Protein AF-A0A7S2C5I2-F1 (afdb_monomer_lite)

InterPro domains:
  IPR002490 V-type ATPase, V0 complex, 116kDa subunit family [PF01496] (30-130)
  IPR002490 V-type ATPase, V0 complex, 116kDa subunit family [PTHR11629] (29-130)

pLDDT: mean 73.88, std 21.08, range [33.38, 98.06]

Structure (mmCIF, N/CA/C/O backbone):
data_AF-A0A7S2C5I2-F1
#
_entry.id   AF-A0A7S2C5I2-F1
#
loop_
_atom_site.group_PDB
_atom_site.id
_atom_site.type_symbol
_atom_site.label_atom_id
_atom_site.label_alt_id
_atom_site.label_comp_id
_atom_site.label_asym_id
_atom_site.label_entity_id
_atom_site.label_seq_id
_atom_site.pdbx_PDB_ins_code
_atom_site.Cartn_x
_atom_site.Cartn_y
_atom_site.Cartn_z
_atom_site.occupancy
_atom_site.B_iso_or_equiv
_atom_site.auth_seq_id
_atom_site.auth_comp_id
_atom_site.auth_asym_id
_atom_site.auth_atom_id
_atom_site.pdbx_PDB_model_num
ATOM 1 N N . GLU A 1 1 ? 1.230 6.327 16.052 1.00 58.12 1 GLU A N 1
ATOM 2 C CA . GLU A 1 1 ? 1.604 4.935 15.708 1.00 58.12 1 GLU A CA 1
ATOM 3 C C . GLU A 1 1 ? 2.150 4.778 14.285 1.00 58.12 1 GLU A C 1
ATOM 5 O O . GLU A 1 1 ? 3.285 4.355 14.153 1.00 58.12 1 GLU A O 1
ATOM 10 N N . VAL A 1 2 ? 1.423 5.178 13.233 1.00 56.56 2 VAL A N 1
ATOM 11 C CA . VAL A 1 2 ? 1.856 5.036 11.819 1.00 56.56 2 VAL A CA 1
ATOM 12 C C . VAL A 1 2 ? 3.220 5.674 11.520 1.00 56.56 2 VAL A C 1
ATOM 14 O O . VAL A 1 2 ? 4.105 5.009 10.990 1.00 56.56 2 VAL A O 1
ATOM 17 N N . LEU A 1 3 ? 3.415 6.945 11.894 1.00 61.88 3 LEU A N 1
ATOM 18 C CA . LEU A 1 3 ? 4.681 7.661 11.674 1.00 61.88 3 LEU A CA 1
ATOM 19 C C . LEU A 1 3 ? 5.829 7.090 12.518 1.00 61.88 3 LEU A C 1
ATOM 21 O O . LEU A 1 3 ? 6.952 6.995 12.041 1.00 61.88 3 LEU A O 1
ATOM 25 N N . PHE A 1 4 ? 5.534 6.646 13.742 1.00 60.25 4 PHE A N 1
ATOM 26 C CA . PHE A 1 4 ? 6.511 6.009 14.628 1.00 60.25 4 PHE A CA 1
ATOM 27 C C . PHE A 1 4 ? 6.965 4.647 14.082 1.00 60.25 4 PHE A C 1
ATOM 29 O O . PHE A 1 4 ? 8.157 4.377 14.022 1.00 60.25 4 PHE A O 1
ATOM 36 N N . LYS A 1 5 ? 6.026 3.822 13.601 1.00 59.53 5 LYS A N 1
ATOM 37 C CA . LYS A 1 5 ? 6.322 2.538 12.946 1.00 59.53 5 LYS A CA 1
ATOM 38 C C . LYS A 1 5 ? 7.051 2.730 11.618 1.00 59.53 5 LYS A C 1
ATOM 40 O O . LYS A 1 5 ? 7.964 1.973 11.318 1.00 59.53 5 LYS A O 1
ATOM 45 N N . SER A 1 6 ? 6.694 3.767 10.859 1.00 57.34 6 SER A N 1
ATOM 46 C CA . SER A 1 6 ? 7.421 4.138 9.639 1.00 57.34 6 SER A CA 1
ATOM 47 C C . SER A 1 6 ? 8.862 4.544 9.966 1.00 57.34 6 SER A C 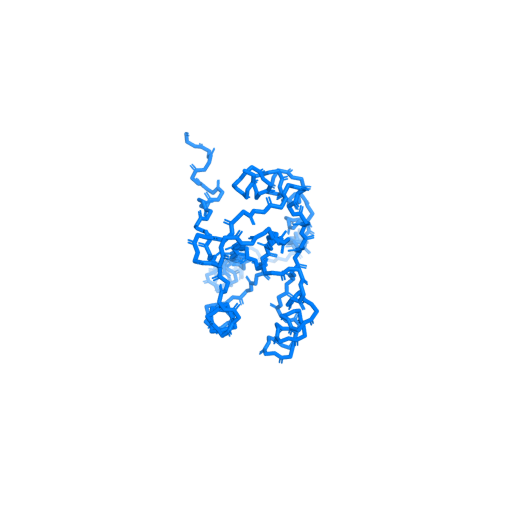1
ATOM 49 O O . SER A 1 6 ? 9.778 4.075 9.309 1.00 57.34 6 SER A O 1
ATOM 51 N N . ARG A 1 7 ? 9.088 5.339 11.022 1.00 58.72 7 ARG A N 1
ATOM 52 C CA . ARG A 1 7 ? 10.432 5.731 11.478 1.00 58.72 7 ARG A CA 1
ATOM 53 C C . ARG A 1 7 ? 11.261 4.544 11.976 1.00 58.72 7 ARG A C 1
ATOM 55 O O . ARG A 1 7 ? 12.384 4.380 11.522 1.00 58.72 7 ARG A O 1
ATOM 62 N N . TYR A 1 8 ? 10.689 3.686 12.825 1.00 58.00 8 TYR A N 1
ATOM 63 C CA . TYR A 1 8 ? 11.336 2.441 13.259 1.00 58.00 8 TYR A CA 1
ATOM 64 C C . TYR A 1 8 ? 11.698 1.557 12.063 1.00 58.00 8 TYR A C 1
ATOM 66 O O . TYR A 1 8 ? 12.758 0.947 12.032 1.00 58.00 8 TYR A O 1
ATOM 74 N N . PHE A 1 9 ? 10.844 1.521 11.040 1.00 60.47 9 PHE A N 1
ATOM 75 C CA . PHE A 1 9 ? 11.162 0.822 9.806 1.00 60.47 9 PHE A CA 1
ATOM 76 C C . PHE A 1 9 ? 12.383 1.425 9.098 1.00 60.47 9 PHE A C 1
ATOM 78 O O . PHE A 1 9 ? 13.283 0.669 8.738 1.00 60.47 9 PHE A O 1
ATOM 85 N N . PHE A 1 10 ? 12.433 2.750 8.910 1.00 58.41 10 PHE A N 1
ATOM 86 C CA . PHE A 1 10 ? 13.597 3.403 8.299 1.00 58.41 10 PHE A CA 1
ATOM 87 C C . PHE A 1 10 ? 14.875 3.095 9.092 1.00 58.41 10 PHE A C 1
ATOM 89 O O . PHE A 1 10 ? 15.856 2.677 8.494 1.00 58.41 10 PHE A O 1
ATOM 96 N N . GLU A 1 11 ? 14.828 3.162 10.424 1.00 56.72 11 GLU A N 1
ATOM 97 C CA . GLU A 1 11 ? 15.972 2.880 11.306 1.00 56.72 11 GLU A CA 1
ATOM 98 C C . GLU A 1 11 ? 16.408 1.395 11.300 1.00 56.72 11 GLU A C 1
ATOM 100 O O . GLU A 1 11 ? 17.595 1.097 11.411 1.00 56.72 11 GLU A O 1
ATOM 105 N N . VAL A 1 12 ? 15.478 0.443 11.153 1.00 53.19 12 VAL A N 1
ATOM 106 C CA . VAL A 1 12 ? 15.767 -1.006 11.250 1.00 53.19 12 VAL A CA 1
ATOM 107 C C . VAL A 1 12 ? 16.067 -1.660 9.901 1.00 53.19 12 VAL A C 1
ATOM 109 O O . VAL A 1 12 ? 16.782 -2.665 9.850 1.00 53.19 12 VAL A O 1
ATOM 112 N N . PHE A 1 13 ? 15.532 -1.128 8.800 1.00 48.94 13 PHE A N 1
ATOM 113 C CA . PHE A 1 13 ? 15.638 -1.761 7.485 1.00 48.94 13 PHE A CA 1
ATOM 114 C C . PHE A 1 13 ? 16.523 -1.015 6.473 1.00 48.94 13 PHE A C 1
ATOM 116 O O . PHE A 1 13 ? 16.978 -1.674 5.536 1.00 48.94 13 PHE A O 1
ATOM 123 N N . GLU A 1 14 ? 16.859 0.273 6.658 1.00 48.78 14 GLU A N 1
ATOM 124 C CA . GLU A 1 14 ? 17.869 0.967 5.824 1.00 48.78 14 GLU A CA 1
ATOM 125 C C . GLU A 1 14 ? 19.158 0.155 5.600 1.00 48.78 14 GLU A C 1
ATOM 127 O O . GLU A 1 14 ? 19.566 0.023 4.442 1.00 48.78 14 GLU A O 1
ATOM 132 N N . PRO A 1 15 ? 19.772 -0.459 6.639 1.00 44.19 15 PRO A N 1
ATOM 133 C CA . PRO A 1 15 ? 21.058 -1.143 6.493 1.00 44.19 15 PRO A CA 1
ATOM 134 C C . PRO A 1 15 ? 21.015 -2.341 5.537 1.00 44.19 15 PRO A C 1
ATOM 136 O O . PRO A 1 15 ? 22.037 -2.746 4.995 1.00 44.19 15 PRO A O 1
ATOM 139 N N . LYS A 1 16 ? 19.831 -2.933 5.329 1.00 41.47 16 LYS A N 1
ATOM 140 C CA . LYS A 1 16 ? 19.641 -4.073 4.420 1.00 41.47 16 LYS A CA 1
ATOM 141 C C . LYS A 1 16 ? 19.315 -3.635 2.994 1.00 41.47 16 LYS A C 1
ATOM 143 O O . LYS A 1 16 ? 19.544 -4.403 2.066 1.00 41.47 16 LYS A O 1
ATOM 148 N N . PHE A 1 17 ? 18.781 -2.427 2.807 1.00 46.88 17 PHE A N 1
ATOM 149 C CA . PHE A 1 17 ? 18.473 -1.889 1.480 1.00 46.88 17 PHE A CA 1
ATOM 150 C C . PHE A 1 17 ? 19.671 -1.188 0.842 1.00 46.88 17 PHE A C 1
ATOM 152 O O . PHE A 1 17 ? 19.818 -1.266 -0.377 1.00 46.88 17 PHE A O 1
ATOM 159 N N . SER A 1 18 ? 20.553 -0.578 1.641 1.00 43.12 18 SER A N 1
ATOM 160 C CA . SER A 1 18 ? 21.842 -0.055 1.169 1.00 43.12 18 SER A CA 1
ATOM 161 C C . SER A 1 18 ? 22.783 -1.173 0.698 1.00 43.12 18 SER A C 1
ATOM 163 O O . SER A 1 18 ? 23.457 -1.011 -0.315 1.00 43.12 18 SER A O 1
ATOM 165 N N . ALA A 1 19 ? 22.749 -2.343 1.347 1.00 43.38 19 ALA A N 1
ATOM 166 C CA . ALA A 1 19 ? 23.509 -3.536 0.951 1.00 43.38 19 ALA A CA 1
ATOM 167 C C . ALA A 1 19 ? 23.014 -4.209 -0.351 1.00 43.38 19 ALA A C 1
ATOM 169 O O . ALA A 1 19 ? 23.701 -5.042 -0.924 1.00 43.38 19 ALA A O 1
ATOM 170 N N . LEU A 1 20 ? 21.840 -3.845 -0.881 1.00 43.41 20 LEU A N 1
ATOM 171 C CA . LEU A 1 20 ? 21.418 -4.289 -2.222 1.00 43.41 20 LEU A CA 1
ATOM 172 C C . LEU A 1 20 ? 22.032 -3.442 -3.350 1.00 43.41 20 LEU A C 1
ATOM 174 O O . LEU A 1 20 ? 21.766 -3.708 -4.522 1.00 43.41 20 LEU A O 1
ATOM 178 N N . ASN A 1 21 ? 22.837 -2.432 -3.008 1.00 45.09 21 ASN A N 1
ATOM 179 C CA . ASN A 1 21 ? 23.626 -1.628 -3.937 1.00 45.09 21 ASN A CA 1
ATOM 180 C C . ASN A 1 21 ? 25.096 -2.100 -3.988 1.00 45.09 21 ASN A C 1
ATOM 182 O O . ASN A 1 21 ? 26.022 -1.296 -4.054 1.00 45.09 21 ASN A O 1
ATOM 186 N N . GLU A 1 22 ? 25.330 -3.412 -3.916 1.00 43.16 22 GLU A N 1
ATOM 187 C CA . GLU A 1 22 ? 26.660 -4.019 -4.040 1.00 43.16 22 GLU A CA 1
ATOM 188 C C . GLU A 1 22 ? 27.075 -4.132 -5.517 1.00 43.16 22 GLU A C 1
ATOM 190 O O . GLU A 1 22 ? 27.082 -5.203 -6.113 1.00 43.16 22 GLU A O 1
ATOM 195 N N . ASN A 1 23 ? 27.438 -2.999 -6.116 1.00 52.50 23 ASN A N 1
ATOM 196 C CA . ASN A 1 23 ? 28.348 -2.952 -7.262 1.00 52.50 23 ASN A CA 1
ATOM 197 C C . ASN A 1 23 ? 29.508 -2.012 -6.912 1.00 52.50 23 ASN A C 1
ATOM 199 O O . ASN A 1 23 ? 29.678 -0.955 -7.517 1.00 52.50 23 ASN A O 1
ATOM 203 N N . ALA A 1 24 ? 30.292 -2.373 -5.892 1.00 47.69 24 ALA A N 1
ATOM 204 C CA . ALA A 1 24 ? 31.573 -1.717 -5.665 1.00 47.69 24 ALA A CA 1
ATOM 205 C C . ALA A 1 24 ? 32.487 -2.015 -6.875 1.00 47.69 24 ALA A C 1
ATOM 207 O O . ALA A 1 24 ? 32.672 -3.191 -7.208 1.00 47.69 24 ALA A O 1
ATOM 208 N N . PRO A 1 25 ? 33.028 -1.000 -7.570 1.00 42.16 25 PRO A N 1
ATOM 209 C CA . PRO A 1 25 ? 33.857 -1.229 -8.746 1.00 42.16 25 PRO A CA 1
ATOM 210 C C . PRO A 1 25 ? 35.137 -1.996 -8.374 1.00 42.16 25 PRO A C 1
ATOM 212 O O . PRO A 1 25 ? 35.847 -1.644 -7.434 1.00 42.16 25 PRO A O 1
ATOM 215 N N . ASN A 1 26 ? 35.425 -3.063 -9.127 1.00 46.69 26 ASN A N 1
ATOM 216 C CA . ASN A 1 26 ? 36.671 -3.831 -9.058 1.00 46.69 26 ASN A CA 1
ATOM 217 C C . ASN A 1 26 ? 37.847 -2.917 -9.478 1.00 46.69 26 ASN A C 1
ATOM 219 O O . ASN A 1 26 ? 37.751 -2.311 -10.549 1.00 46.69 26 ASN A O 1
ATOM 223 N N . PRO A 1 27 ? 38.939 -2.789 -8.693 1.00 39.62 27 PRO A N 1
ATOM 224 C CA . PRO A 1 27 ? 39.935 -1.720 -8.852 1.00 39.62 27 PRO A CA 1
ATOM 225 C C . PRO A 1 27 ? 40.915 -1.911 -10.025 1.00 39.62 27 PRO A C 1
ATOM 227 O O . PRO A 1 27 ? 42.078 -1.526 -9.926 1.00 39.62 27 PRO A O 1
ATOM 230 N N . LEU A 1 28 ? 40.491 -2.503 -11.142 1.00 45.38 28 LEU A N 1
ATOM 231 C CA . LEU A 1 28 ? 41.398 -2.784 -12.253 1.00 45.38 28 LEU A CA 1
ATOM 232 C C . LEU A 1 28 ? 40.766 -2.613 -13.635 1.00 45.38 28 LEU A C 1
ATOM 234 O O . LEU A 1 28 ? 40.929 -3.500 -14.455 1.00 45.38 28 LEU A O 1
ATOM 238 N N . TYR A 1 29 ? 40.082 -1.502 -13.928 1.00 40.47 29 TYR A N 1
ATOM 239 C CA . TYR A 1 29 ? 39.841 -1.089 -15.321 1.00 40.47 29 TYR A CA 1
ATOM 240 C C . TYR A 1 29 ? 39.807 0.447 -15.461 1.00 40.47 29 TYR A C 1
ATOM 242 O O . TYR A 1 29 ? 39.353 1.152 -14.566 1.00 40.47 29 TYR A O 1
ATOM 250 N N . ASP A 1 30 ? 40.355 0.919 -16.585 1.00 44.09 30 ASP A N 1
ATOM 251 C CA . ASP A 1 30 ? 40.797 2.278 -16.941 1.00 44.09 30 ASP A CA 1
ATOM 252 C C . ASP A 1 30 ? 39.951 3.481 -16.487 1.00 44.09 30 ASP A C 1
ATOM 254 O O . ASP A 1 30 ? 38.761 3.603 -16.785 1.00 44.09 30 ASP A O 1
ATOM 258 N N . VAL A 1 31 ? 40.658 4.452 -15.901 1.00 52.50 31 VAL A N 1
ATOM 259 C CA . VAL A 1 31 ? 40.165 5.727 -15.350 1.00 52.50 31 VAL A CA 1
ATOM 260 C C . VAL A 1 31 ? 39.538 6.637 -16.423 1.00 52.50 31 VAL A C 1
ATOM 262 O O . VAL A 1 31 ? 38.665 7.447 -16.122 1.00 52.50 31 VAL A O 1
ATOM 265 N N . GLU A 1 32 ? 39.920 6.481 -17.694 1.00 49.00 32 GLU A N 1
ATOM 266 C CA . GLU A 1 32 ? 39.465 7.340 -18.800 1.00 49.00 32 GLU A CA 1
ATOM 267 C C . GLU A 1 32 ? 38.070 6.976 -19.336 1.00 49.00 32 GLU A C 1
ATOM 269 O O . GLU A 1 32 ? 37.357 7.846 -19.833 1.00 49.00 32 GLU A O 1
ATOM 274 N N . LYS A 1 33 ? 37.619 5.721 -19.177 1.00 46.88 33 LYS A N 1
ATOM 275 C CA . LYS A 1 33 ? 36.253 5.304 -19.559 1.00 46.88 33 LYS A CA 1
ATOM 276 C C . LYS A 1 33 ? 35.193 5.623 -18.500 1.00 46.88 33 LYS A C 1
ATOM 278 O O . LYS A 1 33 ? 34.004 5.471 -18.776 1.00 46.88 33 LYS A O 1
ATOM 283 N N . MET A 1 34 ? 35.594 6.074 -17.310 1.00 46.84 34 MET A N 1
ATOM 284 C CA . MET A 1 34 ? 34.666 6.357 -16.212 1.00 46.84 34 MET A CA 1
ATOM 285 C C . MET A 1 34 ? 33.878 7.657 -16.411 1.00 46.84 34 MET A C 1
ATOM 287 O O . MET A 1 34 ? 32.694 7.677 -16.095 1.00 46.84 34 MET A O 1
ATOM 291 N N . ALA A 1 35 ? 34.458 8.698 -17.018 1.00 48.41 35 ALA A N 1
ATOM 292 C CA . ALA A 1 35 ? 33.814 10.016 -17.099 1.00 48.41 35 ALA A CA 1
ATOM 293 C C . ALA A 1 35 ? 32.573 10.064 -18.019 1.00 48.41 35 ALA A C 1
ATOM 295 O O . ALA A 1 35 ? 31.634 10.813 -17.752 1.00 48.41 35 ALA A O 1
ATOM 296 N N . GLU A 1 36 ? 32.522 9.243 -19.074 1.00 43.94 36 GLU A N 1
ATOM 297 C CA . GLU A 1 36 ? 31.365 9.193 -19.986 1.00 43.94 36 GLU A CA 1
ATOM 298 C C . GLU A 1 36 ? 30.293 8.180 -19.544 1.00 43.94 36 GLU A C 1
ATOM 300 O O . GLU A 1 36 ? 29.109 8.370 -19.832 1.00 43.94 36 GLU A O 1
ATOM 305 N N . ILE A 1 37 ? 30.673 7.140 -18.791 1.00 46.78 37 ILE A N 1
ATOM 306 C CA . ILE A 1 37 ? 29.743 6.139 -18.237 1.00 46.78 37 ILE A CA 1
ATOM 307 C C . ILE A 1 37 ? 29.121 6.631 -16.912 1.00 46.78 37 ILE A C 1
ATOM 309 O O . ILE A 1 37 ? 27.943 6.364 -16.659 1.00 46.78 37 ILE A O 1
ATOM 313 N N . GLN A 1 38 ? 29.842 7.437 -16.118 1.00 42.28 38 GLN A N 1
ATOM 314 C CA . GLN A 1 38 ? 29.361 7.975 -14.834 1.00 42.28 38 GLN A CA 1
ATOM 315 C C . GLN A 1 38 ? 28.076 8.795 -14.955 1.00 42.28 38 GLN A C 1
ATOM 317 O O . GLN A 1 38 ? 27.188 8.659 -14.122 1.00 42.28 38 GLN A O 1
ATOM 322 N N . SER A 1 39 ? 27.897 9.568 -16.028 1.00 44.47 39 SER A N 1
ATOM 323 C CA . SER A 1 39 ? 26.705 10.422 -16.167 1.00 44.47 39 SER A CA 1
ATOM 324 C C . SER A 1 39 ? 25.400 9.668 -16.479 1.00 44.47 39 SER A C 1
ATOM 326 O O . SER A 1 39 ? 24.319 10.253 -16.379 1.00 44.47 39 SER A O 1
ATOM 328 N N . ARG A 1 40 ? 25.467 8.379 -16.856 1.00 45.19 40 ARG A N 1
ATOM 329 C CA . ARG A 1 40 ? 24.284 7.555 -17.179 1.00 45.19 40 ARG A CA 1
ATOM 330 C C . ARG A 1 40 ? 23.933 6.518 -16.117 1.00 45.19 40 ARG A C 1
ATOM 332 O O . ARG A 1 40 ? 22.747 6.216 -15.989 1.00 45.19 40 ARG A O 1
ATOM 339 N N . ASP A 1 41 ? 24.915 6.016 -15.371 1.00 43.97 41 ASP A N 1
ATOM 340 C CA . ASP A 1 41 ? 24.691 5.051 -14.283 1.00 43.97 41 ASP A CA 1
ATOM 341 C C . ASP A 1 41 ? 24.495 5.718 -12.907 1.00 43.97 41 ASP A C 1
ATOM 343 O O . ASP A 1 41 ? 23.936 5.103 -12.002 1.00 43.97 41 ASP A O 1
ATOM 347 N N . GLU A 1 42 ? 24.804 7.013 -12.772 1.00 45.66 42 GLU A N 1
ATOM 348 C CA . GLU A 1 42 ? 24.378 7.862 -11.645 1.00 45.66 42 GLU A CA 1
ATOM 349 C C . GLU A 1 42 ? 22.952 8.421 -11.823 1.00 45.66 42 GLU A C 1
ATOM 351 O O . GLU A 1 42 ? 22.553 9.381 -11.162 1.00 45.66 42 GLU A O 1
ATOM 356 N N . MET A 1 43 ? 22.112 7.793 -12.658 1.00 47.53 43 MET A N 1
ATOM 357 C CA . MET A 1 43 ? 20.665 7.853 -12.433 1.00 47.53 43 MET A CA 1
ATOM 358 C C . MET A 1 43 ? 20.369 6.991 -11.205 1.00 47.53 43 MET A C 1
ATOM 360 O O . MET A 1 43 ? 19.853 5.880 -11.312 1.00 47.53 43 MET A O 1
ATOM 364 N N . GLU A 1 44 ? 20.795 7.513 -10.055 1.00 52.53 44 GLU A N 1
ATOM 365 C CA . GLU A 1 44 ? 20.643 6.996 -8.707 1.00 52.53 44 GLU A CA 1
ATOM 366 C C . GLU A 1 44 ? 19.369 6.149 -8.651 1.00 52.53 44 GLU A C 1
ATOM 368 O O . GLU A 1 44 ? 18.261 6.665 -8.842 1.00 52.53 44 GLU A O 1
ATOM 373 N N . MET A 1 45 ? 19.514 4.827 -8.483 1.00 60.44 45 MET A N 1
ATOM 374 C CA . MET A 1 45 ? 18.393 3.896 -8.320 1.00 60.44 45 MET A CA 1
ATOM 375 C C . MET A 1 45 ? 17.710 4.150 -6.964 1.00 60.44 45 MET A C 1
ATOM 377 O O . MET A 1 45 ? 17.602 3.262 -6.119 1.00 60.44 45 MET A O 1
ATOM 381 N N . LYS A 1 46 ? 17.253 5.385 -6.743 1.00 74.56 46 LYS A N 1
ATOM 382 C CA . LYS A 1 46 ? 16.606 5.856 -5.534 1.00 74.56 46 LYS A CA 1
ATOM 383 C C . LYS A 1 46 ? 15.268 5.147 -5.429 1.00 74.56 46 LYS A C 1
ATOM 385 O O . LYS A 1 46 ? 14.370 5.288 -6.268 1.00 74.56 46 LYS A O 1
ATOM 390 N N . PHE A 1 47 ? 15.153 4.339 -4.389 1.00 82.06 47 PHE A N 1
ATOM 391 C CA . 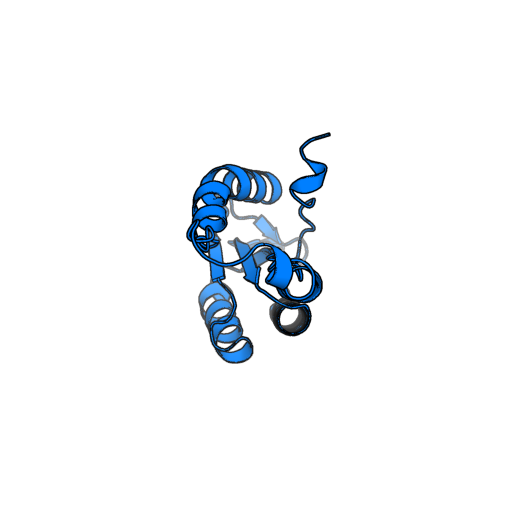PHE A 1 47 ? 13.880 3.768 -4.007 1.00 82.06 47 PHE A CA 1
ATOM 392 C C . PHE A 1 47 ? 12.945 4.871 -3.525 1.00 82.06 47 PHE A C 1
ATOM 394 O O . PHE A 1 47 ? 13.348 5.807 -2.837 1.00 82.06 47 PHE A O 1
ATOM 401 N N . MET A 1 48 ? 11.674 4.735 -3.881 1.00 86.31 48 MET A N 1
ATOM 402 C CA . MET A 1 48 ? 10.600 5.558 -3.351 1.00 86.31 48 MET A CA 1
ATOM 403 C C . MET A 1 48 ? 9.749 4.723 -2.407 1.00 86.31 48 MET A C 1
ATOM 405 O O . MET A 1 48 ? 9.593 3.510 -2.582 1.00 86.31 48 MET A O 1
ATOM 409 N N . PHE A 1 49 ? 9.162 5.404 -1.431 1.00 87.31 49 PHE A N 1
ATOM 410 C CA . PHE A 1 49 ? 8.345 4.789 -0.399 1.00 87.31 49 PHE A CA 1
ATOM 411 C C . PHE A 1 49 ? 6.935 5.374 -0.427 1.00 87.31 49 PHE A C 1
ATOM 413 O O . PHE A 1 49 ? 6.718 6.534 -0.778 1.00 87.31 49 PHE A O 1
ATOM 420 N N . MET A 1 50 ? 5.953 4.554 -0.075 1.00 89.94 50 MET A N 1
ATOM 421 C CA . MET A 1 50 ? 4.580 4.981 0.165 1.00 89.94 50 MET A CA 1
ATOM 422 C C . MET A 1 50 ? 4.064 4.287 1.413 1.00 89.94 50 MET A C 1
ATOM 424 O O . MET A 1 50 ? 4.175 3.068 1.524 1.00 89.94 50 MET A O 1
ATOM 428 N N . THR A 1 51 ? 3.474 5.045 2.332 1.00 91.12 51 THR A N 1
ATOM 429 C CA . THR A 1 51 ? 2.903 4.485 3.557 1.00 91.12 51 THR A CA 1
ATOM 430 C C . THR A 1 51 ? 1.431 4.826 3.668 1.00 91.12 51 THR A C 1
ATOM 432 O O . THR A 1 51 ? 0.924 5.777 3.057 1.00 91.12 51 THR A O 1
ATOM 435 N N . GLY A 1 52 ? 0.713 4.010 4.422 1.00 91.56 52 GLY A N 1
ATOM 436 C CA . GLY A 1 52 ? -0.705 4.212 4.617 1.00 91.56 52 GLY A CA 1
ATOM 437 C C . GLY A 1 52 ? -1.307 3.238 5.605 1.00 91.56 52 GLY A C 1
ATOM 438 O O . GLY A 1 52 ? -0.615 2.451 6.246 1.00 91.56 52 GLY A O 1
ATOM 439 N N . VAL A 1 53 ? -2.624 3.321 5.723 1.00 91.94 53 VAL A N 1
ATOM 440 C CA . VAL A 1 53 ? -3.433 2.443 6.558 1.00 91.94 53 VAL A CA 1
ATOM 441 C C . VAL A 1 53 ? -4.578 1.885 5.724 1.00 91.94 53 VAL A C 1
ATOM 443 O O . VAL A 1 53 ? -5.213 2.629 4.969 1.00 91.94 53 VAL A O 1
ATOM 446 N N . LEU A 1 54 ? -4.851 0.593 5.884 1.00 93.69 54 LEU A N 1
ATOM 447 C CA . LEU A 1 54 ? -5.997 -0.099 5.296 1.00 93.69 54 LEU A CA 1
ATOM 448 C C . LEU A 1 54 ? -6.750 -0.925 6.354 1.00 93.69 54 LEU A C 1
ATOM 450 O O . LEU A 1 54 ? -6.310 -1.017 7.500 1.00 93.69 54 LEU A O 1
ATOM 454 N N . LEU A 1 55 ? -7.882 -1.520 5.980 1.00 92.62 55 LEU A N 1
ATOM 455 C CA . LEU A 1 55 ? -8.585 -2.502 6.811 1.00 92.62 55 LEU A CA 1
ATOM 456 C C . LEU A 1 55 ? -7.860 -3.851 6.774 1.00 92.62 55 LEU A C 1
ATOM 458 O O . LEU A 1 55 ? -7.373 -4.257 5.719 1.00 92.62 55 LEU A O 1
ATOM 462 N N . VAL A 1 56 ? -7.835 -4.568 7.900 1.00 92.50 56 VAL A N 1
ATOM 463 C CA . VAL A 1 56 ? -7.208 -5.904 7.981 1.00 92.50 56 VAL A CA 1
ATOM 464 C C . VAL A 1 56 ? -7.820 -6.870 6.955 1.00 92.50 56 VAL A C 1
ATOM 466 O O . VAL A 1 56 ? -7.092 -7.569 6.250 1.00 92.50 56 VAL A O 1
ATOM 469 N N . ASP A 1 57 ? -9.143 -6.828 6.773 1.00 92.88 57 ASP A N 1
ATOM 470 C CA . ASP A 1 57 ? -9.874 -7.684 5.823 1.00 92.88 57 ASP A CA 1
ATOM 471 C C . ASP A 1 57 ? -9.479 -7.458 4.353 1.00 92.88 57 ASP A C 1
ATOM 473 O O . ASP A 1 57 ? -9.673 -8.326 3.496 1.00 92.88 57 ASP A O 1
ATOM 477 N N . ASP A 1 58 ? -8.899 -6.297 4.040 1.00 95.56 58 ASP A N 1
ATOM 478 C CA . ASP A 1 58 ? -8.487 -5.943 2.686 1.00 95.56 58 ASP A CA 1
ATOM 479 C C . ASP A 1 58 ? -7.026 -6.265 2.382 1.00 95.56 58 ASP A C 1
ATOM 481 O O . ASP A 1 58 ? -6.652 -6.284 1.205 1.00 95.56 58 ASP A O 1
ATOM 485 N N . LYS A 1 59 ? -6.217 -6.605 3.394 1.00 95.25 59 LYS A N 1
ATOM 486 C CA . LYS A 1 59 ? -4.778 -6.885 3.258 1.00 95.25 59 LYS A CA 1
ATOM 487 C C . LYS A 1 59 ? -4.470 -7.849 2.123 1.00 95.25 59 LYS A C 1
ATOM 489 O O . LYS A 1 59 ? -3.766 -7.493 1.180 1.00 95.25 59 LYS A O 1
ATOM 494 N N . LEU A 1 60 ? -5.058 -9.043 2.159 1.00 96.88 60 LEU A N 1
ATOM 495 C CA . LEU A 1 60 ? -4.756 -10.088 1.180 1.00 96.88 60 LEU A CA 1
ATOM 496 C C . LEU A 1 60 ? -5.155 -9.678 -0.248 1.00 96.88 60 LEU A C 1
ATOM 498 O O . LEU A 1 60 ? -4.476 -10.010 -1.226 1.00 96.88 60 LEU A O 1
ATOM 502 N N . ARG A 1 61 ? -6.275 -8.959 -0.391 1.00 97.94 61 ARG A N 1
ATOM 503 C CA . ARG A 1 61 ? -6.749 -8.457 -1.690 1.00 97.94 61 ARG A CA 1
ATOM 504 C C . ARG A 1 61 ? -5.828 -7.358 -2.218 1.00 97.94 61 ARG A C 1
ATOM 506 O O . ARG A 1 61 ? -5.517 -7.355 -3.413 1.00 97.94 61 ARG A O 1
ATOM 513 N N . PHE A 1 62 ? -5.365 -6.486 -1.332 1.00 97.94 62 PHE A N 1
ATOM 514 C CA . PHE A 1 62 ? -4.454 -5.392 -1.627 1.00 97.94 62 PHE A CA 1
ATOM 515 C C . PHE A 1 62 ? -3.063 -5.897 -2.045 1.00 97.94 62 PHE A C 1
ATOM 517 O O . PHE A 1 62 ? -2.583 -5.525 -3.115 1.00 97.94 62 PHE A O 1
ATOM 524 N N . GLU A 1 63 ? -2.461 -6.833 -1.302 1.00 96.31 63 GLU A N 1
ATOM 525 C CA . GLU A 1 63 ? -1.179 -7.478 -1.650 1.00 96.31 63 GLU A CA 1
ATOM 526 C C . GLU A 1 63 ? -1.215 -8.126 -3.035 1.00 96.31 63 GLU A C 1
ATOM 528 O O . GLU A 1 63 ? -0.341 -7.924 -3.882 1.00 96.31 63 GLU A O 1
ATOM 533 N N . ARG A 1 64 ? -2.291 -8.864 -3.310 1.00 97.44 64 ARG A N 1
ATOM 534 C CA . ARG A 1 64 ? -2.526 -9.486 -4.613 1.00 97.44 64 ARG A CA 1
ATOM 535 C C . ARG A 1 64 ? -2.650 -8.456 -5.738 1.00 97.44 64 ARG A C 1
ATOM 537 O O . ARG A 1 64 ? -2.167 -8.702 -6.845 1.00 97.44 64 ARG A O 1
ATOM 544 N N . ALA A 1 65 ? -3.311 -7.326 -5.488 1.00 98.06 65 ALA A N 1
ATOM 545 C CA . ALA A 1 65 ? -3.433 -6.244 -6.462 1.00 98.06 65 ALA A CA 1
ATOM 546 C C . ALA A 1 65 ? -2.076 -5.583 -6.745 1.00 98.06 65 ALA A C 1
ATOM 548 O O . ALA A 1 65 ? -1.745 -5.372 -7.917 1.00 98.06 65 ALA A O 1
ATOM 549 N N . LEU A 1 66 ? -1.277 -5.331 -5.701 1.00 97.56 66 LEU A N 1
ATOM 550 C CA . LEU A 1 66 ? 0.091 -4.828 -5.827 1.00 97.56 66 LEU A CA 1
ATOM 551 C C . LEU A 1 66 ? 0.924 -5.764 -6.697 1.00 97.56 66 LEU A C 1
ATOM 553 O O . LEU A 1 66 ? 1.360 -5.353 -7.770 1.00 97.56 66 LEU A O 1
ATOM 557 N N . PHE A 1 67 ? 1.052 -7.034 -6.303 1.00 95.75 67 PHE A N 1
ATOM 558 C CA . PHE A 1 67 ? 1.880 -8.010 -7.009 1.00 95.75 67 PHE A CA 1
ATOM 559 C C . PHE A 1 67 ? 1.526 -8.109 -8.496 1.00 95.75 67 PHE A C 1
ATOM 561 O O . PHE A 1 67 ? 2.407 -8.054 -9.353 1.00 95.75 67 PHE A O 1
ATOM 568 N N . ARG A 1 68 ? 0.231 -8.198 -8.830 1.00 97.19 68 ARG A N 1
ATOM 569 C CA . ARG A 1 68 ? -0.215 -8.316 -10.227 1.00 97.19 68 ARG A CA 1
ATOM 570 C C . ARG A 1 68 ? 0.028 -7.048 -11.044 1.00 97.19 68 ARG A C 1
ATOM 572 O O . ARG A 1 68 ? 0.480 -7.140 -12.185 1.00 97.19 68 ARG A O 1
ATOM 579 N N . SER A 1 69 ? -0.276 -5.875 -10.489 1.00 96.94 69 SER A N 1
ATOM 580 C CA . SER A 1 69 ? -0.171 -4.595 -11.205 1.00 96.94 69 SER A CA 1
ATOM 581 C C . SER A 1 69 ? 1.283 -4.163 -11.408 1.00 96.94 69 SER A C 1
ATOM 583 O O . SER A 1 69 ? 1.654 -3.636 -12.468 1.00 96.94 69 SER A O 1
ATOM 585 N N . THR A 1 70 ? 2.127 -4.425 -10.407 1.00 95.12 70 THR A N 1
ATOM 586 C CA . THR A 1 70 ? 3.556 -4.101 -10.436 1.00 95.12 70 THR A CA 1
ATOM 587 C C . THR A 1 70 ? 4.409 -5.241 -10.980 1.00 95.12 70 THR A C 1
ATOM 589 O O . THR A 1 70 ? 5.578 -5.004 -11.255 1.00 95.12 70 THR A O 1
ATOM 592 N N . ARG A 1 71 ? 3.856 -6.446 -11.187 1.00 93.12 71 ARG A N 1
ATOM 593 C CA . ARG A 1 71 ? 4.592 -7.657 -11.605 1.00 93.12 71 ARG A CA 1
ATOM 594 C C . ARG A 1 71 ? 5.760 -7.982 -10.662 1.00 93.12 71 ARG A C 1
ATOM 596 O O . ARG A 1 71 ? 6.839 -8.329 -11.119 1.00 93.12 71 ARG A O 1
ATOM 603 N N . GLY A 1 72 ? 5.556 -7.801 -9.357 1.00 90.81 72 GLY A N 1
ATOM 604 C CA . GLY A 1 72 ? 6.590 -8.027 -8.340 1.00 90.81 72 GLY A CA 1
ATOM 605 C C . GLY A 1 72 ? 7.651 -6.923 -8.229 1.00 90.81 72 GLY A C 1
ATOM 606 O O . GLY A 1 72 ? 8.600 -7.077 -7.473 1.00 90.81 72 GLY A O 1
ATOM 607 N N . ASN A 1 73 ? 7.496 -5.786 -8.919 1.00 91.31 73 ASN A N 1
ATOM 608 C CA . ASN A 1 73 ? 8.457 -4.672 -8.859 1.00 91.31 73 ASN A CA 1
ATOM 609 C C . ASN A 1 73 ? 8.267 -3.737 -7.644 1.00 91.31 73 ASN A C 1
ATOM 611 O O . ASN A 1 73 ? 8.705 -2.585 -7.658 1.00 91.31 73 ASN A O 1
ATOM 615 N N . CYS A 1 74 ? 7.578 -4.201 -6.602 1.00 92.50 74 CYS A N 1
ATOM 616 C CA . CYS A 1 74 ? 7.481 -3.506 -5.324 1.00 92.50 74 CYS A CA 1
ATOM 617 C C . CYS A 1 74 ? 7.546 -4.507 -4.173 1.00 92.50 74 CYS A C 1
ATO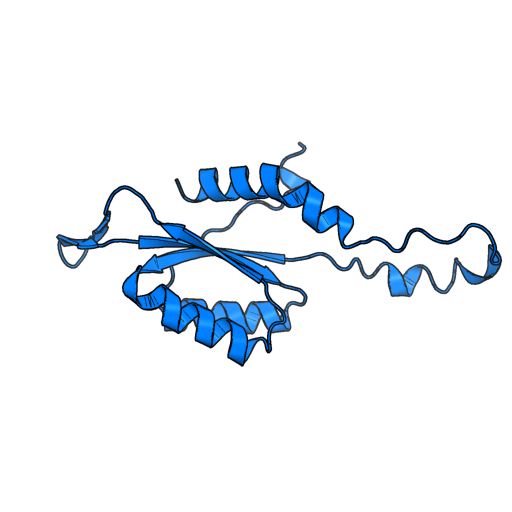M 619 O O . CYS A 1 74 ? 7.071 -5.635 -4.302 1.00 92.50 74 CYS A O 1
ATOM 621 N N . VAL A 1 75 ? 8.073 -4.060 -3.039 1.00 90.38 75 VAL A N 1
ATOM 622 C CA . VAL A 1 75 ? 8.077 -4.809 -1.780 1.00 90.38 75 VAL A CA 1
ATOM 623 C C . VAL A 1 75 ? 7.123 -4.109 -0.824 1.00 90.38 75 VAL A C 1
ATOM 625 O O . VAL A 1 75 ? 7.176 -2.888 -0.689 1.00 90.38 75 VAL A O 1
ATOM 628 N N . SER A 1 76 ? 6.235 -4.864 -0.186 1.00 90.81 76 SER A N 1
ATOM 629 C CA . SER A 1 76 ? 5.249 -4.340 0.758 1.00 90.81 76 SER A CA 1
ATOM 630 C C . SER A 1 76 ? 5.396 -5.002 2.119 1.00 90.81 76 SER A C 1
ATOM 632 O O . SER A 1 76 ? 5.551 -6.217 2.201 1.00 90.81 76 SER A O 1
ATOM 634 N N . TYR A 1 77 ? 5.287 -4.200 3.169 1.00 90.31 77 TYR A N 1
ATOM 635 C CA . TYR A 1 77 ? 5.277 -4.629 4.561 1.00 90.31 77 TYR A CA 1
ATOM 636 C C . TYR A 1 77 ? 3.976 -4.182 5.209 1.00 90.31 77 TYR A C 1
ATOM 638 O O . TYR A 1 77 ? 3.488 -3.090 4.911 1.00 90.31 77 TYR A O 1
ATOM 646 N N . PHE A 1 78 ? 3.442 -5.014 6.098 1.00 89.69 78 PHE A N 1
ATOM 647 C CA . PHE A 1 78 ? 2.198 -4.760 6.813 1.00 89.69 78 PHE A CA 1
ATOM 648 C C . PHE A 1 78 ? 2.381 -5.054 8.294 1.00 89.69 78 PHE A C 1
ATOM 650 O O . PHE A 1 78 ? 3.046 -6.027 8.641 1.00 89.69 78 PHE A O 1
ATOM 657 N N . GLU A 1 79 ? 1.782 -4.225 9.141 1.00 88.56 79 GLU A N 1
ATOM 658 C CA . GLU A 1 79 ? 1.820 -4.386 10.590 1.00 88.56 79 GLU A CA 1
ATOM 659 C C . GLU A 1 79 ? 0.470 -3.981 11.202 1.00 88.56 79 GLU A C 1
ATOM 661 O O . GLU A 1 79 ? 0.023 -2.841 10.991 1.00 88.56 79 GLU A O 1
ATOM 666 N N . PRO A 1 80 ? -0.194 -4.864 11.973 1.00 86.94 80 PRO A N 1
ATOM 667 C CA . PRO A 1 80 ? -1.477 -4.553 12.590 1.00 86.94 80 PRO A CA 1
ATOM 668 C C . PRO A 1 80 ? -1.357 -3.394 13.586 1.00 86.94 80 PRO A C 1
ATOM 670 O O . PRO A 1 80 ? -0.366 -3.236 14.307 1.00 86.94 80 PRO A O 1
ATOM 673 N N . ILE A 1 81 ? -2.390 -2.556 13.632 1.00 87.19 81 ILE A N 1
ATOM 674 C CA . ILE A 1 81 ? -2.570 -1.572 14.701 1.00 87.19 81 ILE A CA 1
ATOM 675 C C . ILE A 1 81 ? -3.182 -2.321 15.884 1.00 87.19 81 ILE A C 1
ATOM 677 O O . ILE A 1 81 ? -4.229 -2.949 15.738 1.00 87.19 81 ILE A O 1
ATOM 681 N N . LYS A 1 82 ? -2.503 -2.301 17.040 1.00 81.19 82 LYS A N 1
ATOM 682 C CA . LYS A 1 82 ? -2.898 -3.114 18.206 1.00 81.19 82 LYS A CA 1
ATOM 683 C C . LYS A 1 82 ? -4.268 -2.714 18.745 1.00 81.19 82 LYS A C 1
ATOM 685 O O . LYS A 1 82 ? -5.046 -3.571 19.153 1.00 81.19 82 LYS A O 1
ATOM 690 N N . GLU A 1 83 ? -4.546 -1.418 18.748 1.00 82.56 83 GLU A N 1
ATOM 691 C CA . GLU A 1 83 ? -5.795 -0.869 19.254 1.00 82.56 83 GLU A CA 1
ATOM 692 C C . GLU A 1 83 ? -6.787 -0.666 18.099 1.00 82.56 83 GLU A C 1
ATOM 694 O O . GLU A 1 83 ? -6.465 0.023 17.124 1.00 82.56 83 GLU A O 1
ATOM 699 N N . PRO A 1 84 ? -7.993 -1.260 18.168 1.00 79.69 84 PRO A N 1
ATOM 700 C CA . PRO A 1 84 ? -9.010 -1.037 17.155 1.00 79.69 84 PRO A CA 1
ATOM 701 C C . PRO A 1 84 ? -9.440 0.432 17.153 1.00 79.69 84 PRO A C 1
ATOM 703 O O . PRO A 1 84 ? -9.604 1.060 18.198 1.00 79.69 84 PRO A O 1
ATOM 706 N N . LEU A 1 85 ? -9.643 0.979 15.959 1.00 80.62 85 LEU A 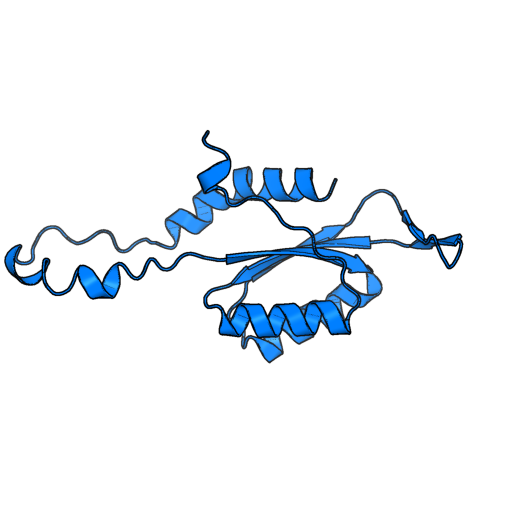N 1
ATOM 707 C CA . LEU A 1 85 ? -10.000 2.381 15.777 1.00 80.62 85 LEU A CA 1
ATOM 708 C C . LEU A 1 85 ? -11.510 2.502 15.596 1.00 80.62 85 LEU A C 1
ATOM 710 O O . LEU A 1 85 ? -12.114 1.692 14.899 1.00 80.62 85 LEU A O 1
ATOM 714 N N . ILE A 1 86 ? -12.126 3.520 16.193 1.00 80.50 86 ILE A N 1
ATOM 715 C CA . ILE A 1 86 ? -13.542 3.811 15.952 1.00 80.50 86 ILE A CA 1
ATOM 716 C C . ILE A 1 86 ? -13.655 4.520 14.606 1.00 80.50 86 ILE A C 1
ATOM 718 O O . ILE A 1 86 ? -13.050 5.573 14.390 1.00 80.50 86 ILE A O 1
ATOM 722 N N . ASP A 1 87 ? -14.432 3.944 13.697 1.00 76.25 87 ASP A N 1
ATOM 723 C CA . ASP A 1 87 ? -14.784 4.623 12.460 1.00 76.25 87 ASP A CA 1
ATOM 724 C C . ASP A 1 87 ? -15.728 5.805 12.771 1.00 76.25 87 ASP A C 1
ATOM 726 O O . ASP A 1 87 ? -16.761 5.610 13.422 1.00 76.25 87 ASP A O 1
ATOM 730 N N . PRO A 1 88 ? -15.407 7.038 12.335 1.00 74.06 88 PRO A N 1
ATOM 731 C CA . PRO A 1 88 ? -16.214 8.217 12.646 1.00 74.06 88 PRO A CA 1
ATOM 732 C C . PRO A 1 88 ? -17.617 8.189 12.021 1.00 74.06 88 PRO A C 1
ATOM 734 O O . PRO A 1 88 ? -18.497 8.907 12.492 1.00 74.06 88 PRO A O 1
ATOM 737 N N . ILE A 1 89 ? -17.837 7.384 10.977 1.00 76.56 89 ILE A N 1
ATOM 738 C CA . ILE A 1 89 ? -19.106 7.300 10.248 1.00 76.56 89 ILE A CA 1
ATOM 739 C C . ILE A 1 89 ? -19.963 6.175 10.823 1.00 76.56 89 ILE A C 1
ATOM 741 O O . ILE A 1 89 ? -21.114 6.399 11.193 1.00 76.56 89 ILE A O 1
ATOM 745 N N . THR A 1 90 ? -19.411 4.965 10.926 1.00 77.38 90 THR A N 1
ATOM 746 C CA . THR A 1 90 ? -20.181 3.789 11.365 1.00 77.38 90 THR A CA 1
ATOM 747 C C . THR A 1 90 ? -20.233 3.643 12.883 1.00 77.38 90 THR A C 1
ATOM 749 O O . THR A 1 90 ? -21.046 2.873 13.389 1.00 77.38 90 THR A O 1
ATOM 752 N N . ARG A 1 91 ? -19.379 4.370 13.624 1.00 81.38 91 ARG A N 1
ATOM 753 C CA . ARG A 1 91 ? -19.187 4.242 15.082 1.00 81.38 91 ARG A CA 1
ATOM 754 C C . ARG A 1 91 ? -18.844 2.818 15.529 1.00 81.38 91 ARG A C 1
ATOM 756 O O . ARG A 1 91 ? -19.040 2.469 16.691 1.00 81.38 91 ARG A O 1
ATOM 763 N N . THR A 1 92 ? -18.315 1.997 14.624 1.00 84.44 92 THR A N 1
ATOM 764 C CA . THR A 1 92 ? -17.875 0.632 14.920 1.00 84.44 92 THR A CA 1
ATOM 765 C C . THR A 1 92 ? -16.372 0.586 15.127 1.00 84.44 92 THR A C 1
ATOM 767 O O . THR A 1 92 ? -15.619 1.343 14.510 1.00 84.44 92 THR A O 1
ATOM 770 N N . LEU A 1 93 ? -15.929 -0.343 15.972 1.00 84.94 93 LEU A N 1
ATOM 771 C CA . LEU A 1 93 ? -14.517 -0.672 16.101 1.00 84.94 93 LEU A CA 1
ATOM 772 C C . LEU A 1 93 ? -14.058 -1.419 14.851 1.00 84.94 93 LEU A C 1
ATOM 774 O O . LEU A 1 93 ? -14.579 -2.485 14.531 1.00 84.94 93 LEU A O 1
ATOM 778 N N . VAL A 1 94 ? -13.083 -0.849 14.152 1.00 87.62 94 VAL A N 1
ATOM 779 C CA . VAL A 1 94 ? -12.465 -1.437 12.968 1.00 87.62 94 VAL A CA 1
ATOM 780 C C . VAL A 1 94 ? -10.994 -1.719 13.237 1.00 87.62 94 VAL A C 1
ATOM 782 O O . VAL A 1 94 ? -10.247 -0.864 13.722 1.00 87.62 94 VAL A O 1
ATOM 785 N N . GLN A 1 95 ? -10.565 -2.935 12.907 1.00 90.75 95 GLN A N 1
ATOM 786 C CA . GLN A 1 95 ? -9.152 -3.283 12.921 1.00 90.75 95 GLN A CA 1
ATOM 787 C C . GLN A 1 95 ? -8.491 -2.775 11.646 1.00 90.75 95 GLN A C 1
ATOM 789 O O . GLN A 1 95 ? -8.977 -2.986 10.530 1.00 90.75 95 GLN A O 1
ATOM 794 N N . LYS A 1 96 ? -7.372 -2.080 11.825 1.00 90.31 96 LYS A N 1
ATOM 795 C CA . LYS A 1 96 ? -6.617 -1.484 10.731 1.00 90.31 96 LYS A CA 1
ATOM 796 C C . LYS A 1 96 ? -5.183 -1.977 10.734 1.00 90.31 96 LYS A C 1
ATOM 798 O O . LYS A 1 96 ? -4.636 -2.350 11.769 1.00 90.31 96 LYS A O 1
ATOM 803 N N . GLU A 1 97 ? -4.575 -1.926 9.563 1.00 90.19 97 GLU A N 1
ATOM 804 C CA . GLU A 1 97 ? -3.207 -2.356 9.336 1.00 90.19 97 GLU A CA 1
ATOM 805 C C . GLU A 1 97 ? -2.422 -1.228 8.680 1.00 90.19 97 GLU A C 1
ATOM 807 O O . GLU A 1 97 ? -2.893 -0.589 7.734 1.00 90.19 97 GLU A O 1
ATOM 812 N N . VAL A 1 98 ? -1.235 -0.952 9.213 1.00 91.75 98 VAL A N 1
ATOM 813 C CA . VAL A 1 98 ? -0.291 -0.025 8.594 1.00 91.75 98 VAL A CA 1
ATOM 814 C C . VAL A 1 98 ? 0.428 -0.767 7.486 1.00 91.75 98 VAL A C 1
ATOM 816 O O . VAL A 1 98 ? 0.830 -1.909 7.680 1.00 91.75 98 VAL A O 1
ATOM 819 N N . PHE A 1 99 ? 0.632 -0.108 6.352 1.00 91.50 99 PHE A N 1
ATOM 820 C CA . PHE A 1 99 ? 1.468 -0.626 5.286 1.00 91.50 99 PHE A CA 1
ATOM 821 C C . PHE A 1 99 ? 2.581 0.340 4.915 1.00 91.50 99 PHE A C 1
ATOM 823 O O . PHE A 1 99 ? 2.442 1.564 5.009 1.00 91.50 99 PHE A O 1
ATOM 830 N N . MET A 1 100 ? 3.663 -0.238 4.410 1.00 91.00 100 MET A N 1
ATOM 831 C CA . MET A 1 100 ? 4.754 0.475 3.773 1.00 91.00 100 MET A CA 1
ATOM 832 C C . MET A 1 100 ? 5.139 -0.239 2.481 1.00 91.00 100 MET A C 1
ATOM 834 O O . MET A 1 100 ? 5.352 -1.449 2.480 1.00 91.00 100 MET A O 1
ATOM 838 N N . ILE A 1 101 ? 5.216 0.495 1.375 1.00 92.06 101 ILE A N 1
ATOM 839 C CA . ILE A 1 101 ? 5.527 -0.046 0.052 1.00 92.06 101 ILE A CA 1
ATOM 840 C C . ILE A 1 101 ? 6.756 0.660 -0.491 1.00 92.06 101 ILE A C 1
ATOM 842 O O . ILE A 1 101 ? 6.757 1.879 -0.651 1.00 92.06 101 ILE A O 1
ATOM 846 N N . MET A 1 102 ? 7.767 -0.127 -0.825 1.00 89.19 102 MET A N 1
ATOM 847 C CA . MET A 1 102 ? 8.978 0.307 -1.500 1.00 89.19 102 MET A CA 1
ATOM 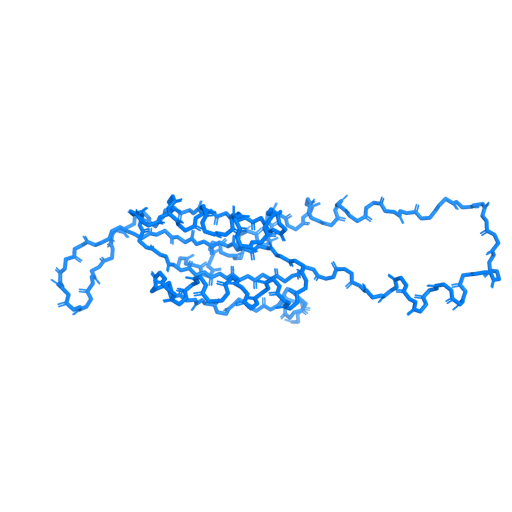848 C C . MET A 1 102 ? 8.899 -0.063 -2.982 1.00 89.19 102 MET A C 1
ATOM 850 O O . MET A 1 102 ? 8.521 -1.183 -3.337 1.00 89.19 102 MET A O 1
ATOM 854 N N . TYR A 1 103 ? 9.258 0.868 -3.859 1.00 90.81 103 TYR A N 1
ATOM 855 C CA . TYR A 1 103 ? 9.208 0.666 -5.304 1.00 90.81 103 TYR A CA 1
ATOM 856 C C . TYR A 1 103 ? 10.262 1.495 -6.037 1.00 90.81 103 TYR A C 1
ATOM 858 O O . TYR A 1 103 ? 10.809 2.464 -5.512 1.00 90.81 103 TYR A O 1
ATOM 866 N N . ARG A 1 104 ? 10.529 1.108 -7.286 1.00 85.06 104 ARG A N 1
ATOM 867 C CA . ARG A 1 104 ? 11.393 1.843 -8.216 1.00 85.06 104 ARG A CA 1
ATOM 868 C C . ARG A 1 104 ? 10.521 2.442 -9.321 1.00 85.06 104 ARG A C 1
ATOM 870 O O . ARG A 1 104 ? 9.556 1.812 -9.733 1.00 85.06 104 ARG A O 1
ATOM 877 N N . SER A 1 105 ? 10.856 3.632 -9.820 1.00 88.56 105 SER A N 1
ATOM 878 C CA . SER A 1 105 ? 10.128 4.364 -10.880 1.00 88.56 105 SER A CA 1
ATOM 879 C C . SER A 1 105 ? 8.759 4.971 -10.519 1.00 88.56 105 SER A C 1
ATOM 881 O O . SER A 1 105 ? 7.910 4.385 -9.842 1.00 88.56 105 SER A O 1
ATOM 883 N N . LYS A 1 106 ? 8.512 6.170 -11.069 1.00 90.69 106 LYS A N 1
ATOM 884 C CA . LYS A 1 106 ? 7.247 6.914 -10.949 1.00 90.69 106 LYS A CA 1
ATOM 885 C C . LYS A 1 106 ? 6.063 6.143 -11.541 1.00 90.69 106 LYS A C 1
ATOM 887 O O . LYS A 1 106 ? 4.960 6.233 -11.015 1.00 90.69 106 LYS A O 1
ATOM 892 N N . VAL A 1 107 ? 6.289 5.339 -12.585 1.00 94.12 107 VAL A N 1
ATOM 893 C CA . VAL A 1 107 ? 5.234 4.544 -13.244 1.00 94.12 107 VAL A CA 1
ATOM 894 C C . VAL A 1 107 ? 4.646 3.505 -12.288 1.00 94.12 107 VAL A C 1
ATOM 896 O O . VAL A 1 107 ? 3.427 3.338 -12.220 1.00 94.12 107 VAL A O 1
ATOM 899 N N . ILE A 1 108 ? 5.497 2.820 -11.517 1.00 94.50 108 ILE A N 1
ATOM 900 C CA . ILE A 1 108 ? 5.048 1.869 -10.494 1.00 94.50 108 ILE A CA 1
ATOM 901 C C . ILE A 1 108 ? 4.358 2.622 -9.354 1.00 94.50 108 ILE A C 1
ATOM 903 O O . ILE A 1 108 ? 3.277 2.212 -8.933 1.00 94.50 108 ILE A O 1
ATOM 907 N N . GLY A 1 109 ? 4.900 3.771 -8.940 1.00 94.12 109 GLY A N 1
ATOM 908 C CA . GLY A 1 109 ? 4.261 4.653 -7.960 1.00 94.12 109 GLY A CA 1
ATOM 909 C C . GLY A 1 109 ? 2.833 5.051 -8.343 1.00 94.12 109 GLY A C 1
ATOM 910 O O . GLY A 1 109 ? 1.924 4.947 -7.521 1.00 94.12 109 GLY A O 1
ATOM 911 N N . SER A 1 110 ? 2.587 5.415 -9.606 1.00 96.44 110 SER A N 1
ATOM 912 C CA . SER A 1 110 ? 1.240 5.734 -10.100 1.00 96.44 110 SER A CA 1
ATOM 913 C C . SER A 1 110 ? 0.290 4.534 -10.052 1.00 96.44 110 SER A C 1
ATOM 915 O O . SER A 1 110 ? -0.889 4.697 -9.738 1.00 96.44 110 SER A O 1
ATOM 917 N N . LYS A 1 111 ? 0.779 3.318 -10.330 1.00 97.56 111 LYS A N 1
ATOM 918 C CA . LYS A 1 111 ? -0.024 2.092 -10.195 1.00 97.56 111 LYS A CA 1
ATOM 919 C C . LYS A 1 111 ? -0.391 1.824 -8.739 1.00 97.56 111 LYS A C 1
ATOM 921 O O . LYS A 1 111 ? -1.559 1.575 -8.453 1.00 97.56 111 LYS A O 1
ATOM 926 N N . ILE A 1 112 ? 0.581 1.915 -7.831 1.00 97.25 112 ILE A N 1
ATOM 927 C CA . ILE A 1 112 ? 0.368 1.736 -6.389 1.00 97.25 112 ILE A CA 1
ATOM 928 C C . ILE A 1 112 ? -0.631 2.777 -5.878 1.00 97.25 112 ILE A C 1
ATOM 930 O O . ILE A 1 112 ? -1.576 2.429 -5.179 1.00 97.25 112 ILE A O 1
ATOM 934 N N . HIS A 1 113 ? -0.494 4.035 -6.299 1.00 96.12 113 HIS A N 1
ATOM 935 C CA . HIS A 1 113 ? -1.414 5.106 -5.930 1.00 96.12 113 HIS A CA 1
ATOM 936 C C . HIS A 1 113 ? -2.867 4.799 -6.325 1.00 96.12 113 HIS A C 1
ATOM 938 O O . HIS A 1 113 ? -3.769 4.954 -5.504 1.00 96.12 113 HIS A O 1
ATOM 944 N N . ARG A 1 114 ? -3.098 4.313 -7.553 1.00 97.56 114 ARG A N 1
ATOM 945 C CA . ARG A 1 114 ? -4.439 3.911 -8.013 1.00 97.56 114 ARG A CA 1
ATOM 946 C C . ARG A 1 114 ? -5.004 2.748 -7.200 1.00 97.56 114 ARG A C 1
ATOM 948 O O . ARG A 1 114 ? -6.193 2.737 -6.902 1.00 97.56 114 ARG A O 1
ATOM 955 N N . ILE A 1 115 ? -4.159 1.7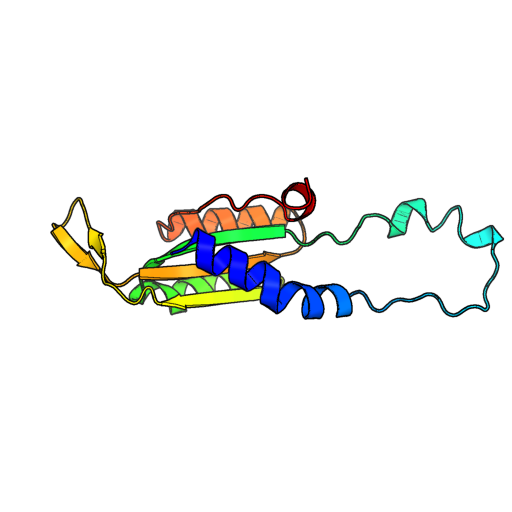93 -6.811 1.00 97.81 115 ILE A N 1
ATOM 956 C CA . ILE A 1 115 ? -4.567 0.693 -5.927 1.00 97.81 115 ILE A CA 1
ATOM 957 C C . ILE A 1 115 ? -4.964 1.252 -4.554 1.00 97.81 115 ILE A C 1
ATOM 959 O O . ILE A 1 115 ? -6.041 0.932 -4.070 1.00 97.81 115 ILE A O 1
ATOM 963 N N . CYS A 1 116 ? -4.175 2.151 -3.959 1.00 96.44 116 CYS A N 1
ATOM 964 C CA . CYS A 1 116 ? -4.531 2.795 -2.689 1.00 96.44 116 CYS A CA 1
ATOM 965 C C . CYS A 1 116 ? -5.900 3.491 -2.751 1.00 96.44 116 CYS A C 1
ATOM 967 O O . CYS A 1 116 ? -6.695 3.346 -1.828 1.00 96.44 116 CYS A O 1
ATOM 969 N N . GLN A 1 117 ? -6.203 4.198 -3.844 1.00 96.38 117 GLN A N 1
ATOM 970 C CA . GLN A 1 117 ? -7.509 4.838 -4.035 1.00 96.38 117 GLN A CA 1
ATOM 971 C C . GLN A 1 117 ? -8.652 3.819 -4.132 1.00 96.38 117 GLN A C 1
ATOM 973 O O . GLN A 1 117 ? -9.673 3.991 -3.474 1.00 96.38 117 GLN A O 1
ATOM 978 N N . ALA A 1 118 ? -8.472 2.747 -4.908 1.00 96.88 118 ALA A N 1
ATOM 979 C CA . ALA A 1 118 ? -9.494 1.715 -5.100 1.00 96.88 118 ALA A CA 1
ATOM 980 C C . ALA A 1 118 ? -9.856 0.968 -3.804 1.00 96.88 118 ALA A C 1
ATOM 982 O O . ALA A 1 118 ? -10.986 0.520 -3.651 1.00 96.88 118 ALA A O 1
ATOM 983 N N . PHE A 1 119 ? -8.906 0.855 -2.875 1.00 95.31 119 PHE A N 1
ATOM 984 C CA . PHE A 1 119 ? -9.093 0.211 -1.572 1.00 95.31 119 PHE A CA 1
ATOM 985 C C . PHE A 1 119 ? -9.445 1.195 -0.445 1.00 95.31 119 PHE A C 1
ATOM 987 O O . PHE A 1 119 ? -9.490 0.803 0.717 1.00 95.31 119 PHE A O 1
ATOM 994 N N . GLY A 1 120 ? -9.646 2.485 -0.746 1.00 92.56 120 GLY A N 1
ATOM 995 C CA . GLY A 1 120 ? -9.924 3.496 0.281 1.00 92.56 120 GLY A CA 1
ATOM 996 C C . GLY A 1 120 ? -8.789 3.668 1.302 1.00 92.56 120 GLY A C 1
ATOM 997 O O . GLY A 1 120 ? -9.022 4.104 2.429 1.00 92.56 120 GLY A O 1
ATOM 998 N N . ALA A 1 121 ? -7.557 3.318 0.929 1.00 93.06 121 ALA A N 1
ATOM 999 C CA . ALA A 1 121 ? -6.406 3.380 1.814 1.00 93.06 121 ALA A CA 1
ATOM 1000 C C . ALA A 1 121 ? -6.041 4.835 2.140 1.00 93.06 121 ALA A C 1
ATOM 1002 O O . ALA A 1 121 ? -5.822 5.663 1.247 1.00 93.06 121 ALA A O 1
ATOM 1003 N N . LYS A 1 122 ? -5.902 5.147 3.433 1.00 89.62 122 LYS A N 1
ATOM 1004 C CA . LYS A 1 122 ? -5.471 6.475 3.884 1.00 89.62 122 LYS A CA 1
ATOM 1005 C C . LYS A 1 122 ? -3.948 6.540 3.872 1.00 89.62 122 LYS A C 1
ATOM 1007 O O . LYS A 1 122 ? -3.298 5.905 4.698 1.00 89.62 122 LYS A O 1
ATOM 1012 N N . ARG A 1 123 ? -3.385 7.287 2.922 1.00 91.00 123 ARG A N 1
ATOM 1013 C CA . ARG A 1 123 ? -1.933 7.472 2.782 1.00 91.00 123 ARG A CA 1
ATOM 1014 C C . ARG A 1 123 ? -1.413 8.525 3.754 1.00 91.00 123 ARG A C 1
ATOM 1016 O O . ARG A 1 123 ? -2.115 9.493 4.043 1.00 91.00 123 ARG A O 1
ATOM 1023 N N . TYR A 1 124 ? -0.175 8.342 4.195 1.00 86.19 124 TYR A N 1
ATOM 1024 C CA . TYR A 1 124 ? 0.559 9.315 4.993 1.00 86.19 124 TYR A CA 1
ATOM 1025 C C . TYR A 1 124 ? 1.860 9.654 4.273 1.00 86.19 124 TYR A C 1
ATOM 1027 O O . TYR A 1 124 ? 2.536 8.775 3.740 1.00 86.19 124 TYR A O 1
ATOM 1035 N N . GLU A 1 125 ? 2.185 10.939 4.216 1.00 75.12 125 GLU A N 1
ATOM 1036 C CA . GLU A 1 125 ? 3.489 11.377 3.734 1.00 75.12 125 GLU A CA 1
ATOM 1037 C C . GLU A 1 125 ? 4.502 11.115 4.842 1.00 75.12 125 GLU A C 1
ATOM 1039 O O . GLU A 1 125 ? 4.319 11.552 5.980 1.00 75.12 125 GLU A O 1
ATOM 1044 N N . VAL A 1 126 ? 5.538 10.345 4.521 1.00 65.94 126 VAL A N 1
ATOM 1045 C CA . VAL A 1 126 ? 6.686 10.191 5.410 1.00 65.94 126 VAL A CA 1
ATOM 1046 C C . VAL A 1 126 ? 7.786 11.093 4.865 1.00 65.94 126 VAL A C 1
ATOM 1048 O O . VAL A 1 126 ? 8.030 11.041 3.657 1.00 65.94 126 VAL A O 1
ATOM 1051 N N . PRO A 1 127 ? 8.410 11.935 5.707 1.00 61.53 127 PRO A N 1
ATOM 1052 C CA . PRO A 1 127 ? 9.508 12.786 5.272 1.00 61.53 127 PRO A CA 1
ATOM 1053 C C . PRO A 1 127 ? 10.607 11.946 4.615 1.00 61.53 127 PRO A C 1
ATOM 1055 O O . PRO A 1 127 ? 10.904 10.848 5.090 1.00 61.53 127 PRO A O 1
ATOM 1058 N N . GLU A 1 128 ? 11.202 12.446 3.528 1.00 59.38 128 GLU A N 1
ATOM 1059 C CA . GLU A 1 128 ? 12.361 11.779 2.931 1.00 59.38 128 GLU A CA 1
ATOM 1060 C C . GLU A 1 128 ? 13.483 11.647 3.975 1.00 59.38 128 GLU A C 1
ATOM 1062 O O . GLU A 1 128 ? 13.735 12.606 4.712 1.00 59.38 128 GLU A O 1
ATOM 1067 N N . PRO A 1 129 ? 14.175 10.495 4.044 1.00 54.25 129 PRO A N 1
ATOM 1068 C CA . PRO A 1 129 ? 15.229 10.264 5.033 1.00 54.25 129 PRO A CA 1
ATOM 1069 C C . PRO A 1 129 ? 16.383 11.275 4.925 1.00 54.25 129 PRO A C 1
ATOM 1071 O O . PRO A 1 129 ? 16.982 11.617 5.938 1.00 54.25 129 PRO A O 1
ATOM 1074 N N . SER A 1 130 ? 16.624 11.860 3.746 1.00 53.38 130 SER A N 1
ATOM 1075 C CA . SER A 1 130 ? 17.599 12.947 3.549 1.00 53.38 130 SER A CA 1
ATOM 1076 C C . SER A 1 130 ? 17.262 14.243 4.301 1.00 53.38 130 SER A C 1
ATOM 1078 O O . SER A 1 130 ? 18.134 15.082 4.486 1.00 53.38 130 SER A O 1
ATOM 1080 N N . ASN A 1 131 ? 16.013 14.414 4.746 1.00 45.22 131 ASN A N 1
ATOM 1081 C CA . ASN A 1 131 ? 15.571 15.567 5.536 1.00 45.22 131 ASN A CA 1
ATOM 1082 C C . ASN A 1 131 ? 15.521 15.262 7.044 1.00 45.22 131 ASN A C 1
ATOM 1084 O O . ASN A 1 131 ? 15.159 16.138 7.824 1.00 45.22 131 ASN A O 1
ATOM 1088 N N . LEU A 1 132 ? 15.841 14.030 7.462 1.00 44.34 132 LEU A N 1
ATOM 1089 C CA . LEU A 1 132 ? 15.933 13.642 8.875 1.00 44.34 132 LEU A CA 1
ATOM 1090 C C . LEU A 1 132 ? 17.336 13.867 9.469 1.00 44.34 132 LEU A C 1
ATOM 1092 O O . LEU A 1 132 ? 17.523 13.652 10.664 1.00 44.34 132 LEU A O 1
ATOM 1096 N N . SER A 1 133 ? 18.303 14.293 8.651 1.00 36.62 133 SER A N 1
ATOM 1097 C CA . SER A 1 133 ? 19.692 14.566 9.039 1.00 36.62 133 SER A CA 1
ATOM 1098 C C . SER A 1 133 ? 20.021 16.061 9.185 1.00 36.62 133 SER A C 1
ATOM 1100 O O . SER A 1 133 ? 21.195 16.420 9.100 1.00 36.62 133 SER A O 1
ATOM 1102 N N . ALA A 1 134 ? 19.015 16.926 9.357 1.00 33.38 134 ALA A N 1
ATOM 1103 C CA . ALA A 1 134 ? 19.182 18.363 9.599 1.00 33.38 134 ALA A CA 1
ATOM 1104 C C . ALA A 1 134 ? 18.783 18.744 11.030 1.00 33.38 134 ALA A C 1
ATOM 1106 O O . ALA A 1 134 ? 17.742 18.231 11.505 1.00 33.38 134 ALA A O 1
#

Secondary structure (DSSP, 8-state):
-HHHHHHHHHHHHHHHHHTT---PPPS-S-GGGHHHHHHHH-S----EEEEEEEEGGGHHHHHHHHHHHHTT-EEEEEEE-SSPEEPTTT--EE-EEEEEEEESSHHHHHHHHHHHHHTT-EEEPPPPGGGS--

Organism: NCBI:txid3111310

Foldseek 3Di:
DQLVVVVVCCVVCVVVVVVVPPPDDDPDDDPVVCPVVVVPVVPPQDKDKWKWKAFPVCVVVLVVQLCVQCVNQKDKDKDWDPFFDQDPPVRDGTTMIMMMMIGTDPVSVVSNVVSCVVRVIGIDDHDDVVVVVD

Sequence (134 aa):
EVLFKSRYFFEVFEPKFSALNENAPNPLYDVEKMAEIQSRDEMEMKFMFMTGVLLVDDKLRFERALFRSTRGNCVSYFEPIKEPLIDPITRTLVQKEVFMIMYRSKVIGSKIHRICQAFGAKRYEVPEPSNLSA

Radius of gyration: 18.75 Å; chains: 1; bounding box: 62×28×39 Å